Protein AF-A0A3D1XW69-F1 (afdb_monomer)

Mean predicted aligned error: 4.26 Å

Solvent-accessible surface area (backbone atoms only — not comparable to full-atom values): 5942 Å² total; per-residue (Å²): 88,37,28,32,38,61,43,63,30,74,45,68,64,56,45,52,53,51,51,53,54,51,49,36,29,75,72,61,77,38,77,50,44,71,67,32,36,41,26,49,44,43,68,84,76,40,71,48,25,36,52,36,52,52,52,43,52,74,69,72,44,48,76,45,68,52,36,54,61,73,61,40,64,86,66,73,60,58,98,80,53,68,70,61,56,59,54,49,51,52,55,50,49,62,75,45,65,91,61,84,53,79,42,75,83

Nearest PDB structures (foldseek):
  6scy-assembly1_B  TM=5.911E-01  e=2.308E-02  Methanococcus maripaludis S2
  5um7-assembly1_A  TM=4.159E-01  e=3.742E-01  Streptococcus gordonii str. Challis substr. CH1
  5o74-assembly6_L  TM=4.184E-01  e=7.264E-01  Homo sapiens
  1va0-assembly1_A  TM=3.639E-01  e=2.397E+00  Thermus thermophilus HB8
  3vlc-assembly1_A-2  TM=3.255E-01  e=1.721E+00  Saccharomyces cerevisiae

Sequence (105 aa):
MKIGWFSTGRDEAARQLLTVVHNEIQEGKLKAEILFVFCNRGPSEAEETSQFFKLVGSYHLHLIYYSSRDFQSPRGYEPRSDPWRLEYDREVMKRLAGFHPDLCV

Structure (mmCIF, N/CA/C/O backbone):
data_AF-A0A3D1XW69-F1
#
_entry.id   AF-A0A3D1XW69-F1
#
loop_
_atom_site.group_PDB
_atom_site.id
_atom_site.type_symbol
_atom_site.label_atom_id
_atom_site.label_alt_id
_atom_site.label_comp_id
_atom_site.label_asym_id
_atom_site.label_entity_id
_atom_site.label_seq_id
_atom_site.pdbx_PDB_ins_code
_atom_site.Cartn_x
_atom_site.Cartn_y
_atom_site.Cartn_z
_atom_site.occupancy
_atom_site.B_iso_or_equiv
_atom_site.auth_seq_id
_atom_site.auth_comp_id
_atom_site.auth_asym_id
_atom_site.auth_atom_id
_atom_site.pdbx_PDB_model_num
ATOM 1 N N . MET A 1 1 ? -17.024 -1.920 5.487 1.00 92.94 1 MET A N 1
ATOM 2 C CA . MET A 1 1 ? -16.515 -1.532 4.155 1.00 92.94 1 MET A CA 1
ATOM 3 C C . MET A 1 1 ? -15.068 -1.974 4.045 1.00 92.94 1 MET A C 1
ATOM 5 O O . MET A 1 1 ? -14.304 -1.717 4.963 1.00 92.94 1 MET A O 1
ATOM 9 N N . LYS A 1 2 ? -14.698 -2.659 2.973 1.00 96.44 2 LYS A N 1
ATOM 10 C CA . LYS A 1 2 ? -13.354 -3.175 2.721 1.00 96.44 2 LYS A CA 1
ATOM 11 C C . LYS A 1 2 ? -12.591 -2.209 1.823 1.00 96.44 2 LYS A C 1
ATOM 13 O O . LYS A 1 2 ? -13.089 -1.836 0.766 1.00 96.44 2 LYS A O 1
ATOM 18 N N . ILE A 1 3 ? -11.398 -1.811 2.236 1.00 96.88 3 ILE A N 1
ATOM 19 C CA . ILE A 1 3 ? -10.576 -0.813 1.556 1.00 96.88 3 ILE A CA 1
ATOM 20 C C . ILE A 1 3 ? -9.323 -1.481 0.986 1.00 96.88 3 ILE A C 1
ATOM 22 O O . ILE A 1 3 ? -8.643 -2.233 1.683 1.00 96.88 3 ILE A O 1
ATOM 26 N N . GLY A 1 4 ? -9.010 -1.184 -0.273 1.00 97.06 4 GLY A N 1
ATOM 27 C CA . GLY A 1 4 ? -7.691 -1.388 -0.865 1.00 97.06 4 GLY A CA 1
ATOM 28 C C . GLY A 1 4 ? -6.929 -0.067 -0.865 1.00 97.06 4 GLY A C 1
ATOM 29 O O . GLY A 1 4 ? -7.402 0.908 -1.439 1.00 97.06 4 GLY A O 1
ATOM 30 N N . TRP A 1 5 ? -5.777 -0.008 -0.205 1.00 97.31 5 TRP A N 1
ATOM 31 C CA . TRP A 1 5 ? -5.032 1.240 -0.041 1.00 97.31 5 TRP A CA 1
ATOM 32 C C . TRP A 1 5 ? -3.876 1.329 -1.031 1.00 97.31 5 TRP A C 1
ATOM 34 O O . TRP A 1 5 ? -2.952 0.529 -0.959 1.00 97.31 5 TRP A O 1
ATOM 44 N N . PHE A 1 6 ? -3.870 2.309 -1.919 1.00 95.50 6 PHE A N 1
ATOM 45 C CA . PHE A 1 6 ? -2.800 2.568 -2.870 1.00 95.50 6 PHE A CA 1
ATOM 46 C C . PHE A 1 6 ? -1.956 3.740 -2.381 1.00 95.50 6 PHE A C 1
ATOM 48 O O . PHE A 1 6 ? -2.440 4.818 -2.051 1.00 95.50 6 PHE A O 1
ATOM 55 N N . SER A 1 7 ? -0.643 3.546 -2.342 1.00 93.75 7 SER A N 1
ATOM 56 C CA . SER A 1 7 ? 0.281 4.615 -1.994 1.00 93.75 7 SER A CA 1
ATOM 57 C C 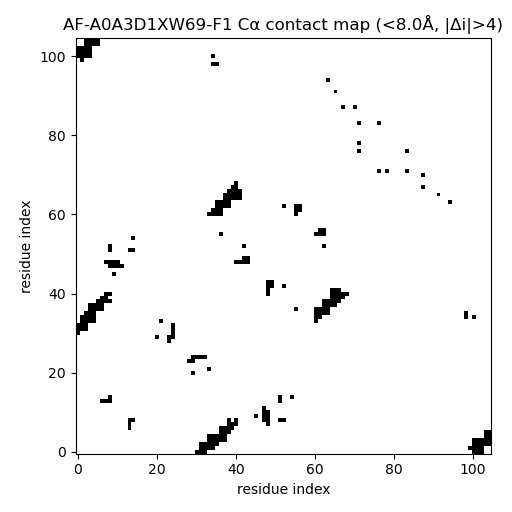. SER A 1 7 ? 1.549 4.548 -2.821 1.00 93.75 7 SER A C 1
ATOM 59 O O . SER A 1 7 ? 1.926 3.518 -3.372 1.00 93.75 7 SER A O 1
ATOM 61 N N . THR A 1 8 ? 2.237 5.679 -2.885 1.00 88.50 8 THR A N 1
ATOM 62 C CA . THR A 1 8 ? 3.601 5.734 -3.409 1.00 88.50 8 THR A CA 1
ATOM 63 C C . THR A 1 8 ? 4.648 5.651 -2.303 1.00 88.50 8 THR A C 1
ATOM 65 O O . THR A 1 8 ? 5.831 5.548 -2.611 1.00 88.50 8 THR A O 1
ATOM 68 N N . GLY A 1 9 ? 4.244 5.740 -1.023 1.00 87.31 9 GLY A N 1
ATOM 69 C CA . GLY A 1 9 ? 5.162 5.748 0.122 1.00 87.31 9 GLY A CA 1
ATOM 70 C C . GLY A 1 9 ? 6.301 6.762 -0.035 1.00 87.31 9 GLY A C 1
ATOM 71 O O . GLY A 1 9 ? 7.441 6.466 0.317 1.00 87.31 9 GLY A O 1
ATOM 72 N N . ARG A 1 10 ? 6.028 7.900 -0.691 1.00 88.75 10 ARG A N 1
ATOM 73 C CA . ARG A 1 10 ? 7.064 8.833 -1.156 1.00 88.75 10 ARG A CA 1
ATOM 74 C C . ARG A 1 10 ? 7.443 9.902 -0.141 1.00 88.75 10 ARG A C 1
ATOM 76 O O . ARG A 1 10 ? 8.483 10.525 -0.313 1.00 88.75 10 ARG A O 1
ATOM 83 N N . ASP A 1 11 ? 6.561 10.162 0.812 1.00 89.38 11 ASP A N 1
ATOM 84 C CA . ASP A 1 11 ? 6.640 11.280 1.738 1.00 89.38 11 ASP A CA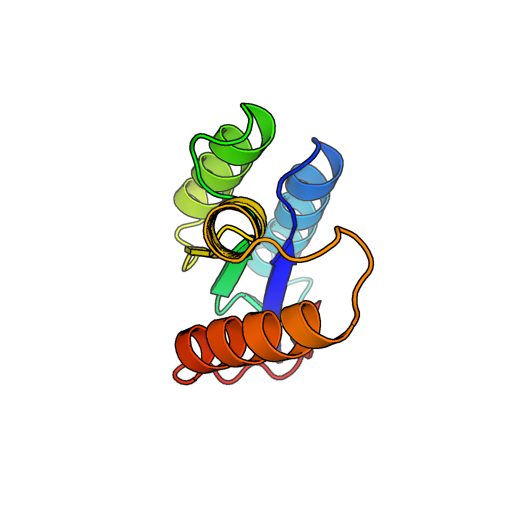 1
ATOM 85 C C . ASP A 1 11 ? 5.985 10.920 3.078 1.00 89.38 11 ASP A C 1
ATOM 87 O O . ASP A 1 11 ? 5.290 9.908 3.225 1.00 89.38 11 ASP A O 1
ATOM 91 N N . GLU A 1 12 ? 6.217 11.780 4.065 1.00 90.44 12 GLU A N 1
ATOM 92 C CA . GLU A 1 12 ? 5.630 11.658 5.393 1.00 90.44 12 GLU A CA 1
ATOM 93 C C . GLU A 1 12 ? 4.098 11.743 5.356 1.00 90.44 12 GLU A C 1
ATOM 95 O O . GLU A 1 12 ? 3.427 11.036 6.107 1.00 90.44 12 GLU A O 1
ATOM 100 N N . ALA A 1 13 ? 3.531 12.543 4.448 1.00 92.19 13 ALA A N 1
ATOM 101 C CA . ALA A 1 13 ? 2.086 12.703 4.316 1.00 92.19 13 ALA A CA 1
ATOM 102 C C . ALA A 1 13 ? 1.391 11.370 3.988 1.00 92.19 13 ALA A C 1
ATOM 104 O O . ALA A 1 13 ? 0.344 11.064 4.560 1.00 92.19 13 ALA A O 1
ATOM 105 N N . ALA A 1 14 ? 1.999 10.530 3.143 1.00 91.31 14 ALA A N 1
ATOM 106 C CA . ALA A 1 14 ? 1.503 9.185 2.864 1.00 91.31 14 ALA A CA 1
ATOM 107 C C . ALA A 1 14 ? 1.449 8.296 4.120 1.00 91.31 14 ALA A C 1
ATOM 109 O O . ALA A 1 14 ? 0.500 7.528 4.288 1.00 91.31 14 ALA A O 1
ATOM 110 N N . ARG A 1 15 ? 2.444 8.406 5.014 1.00 93.38 15 ARG A N 1
ATOM 111 C CA . ARG A 1 15 ? 2.449 7.700 6.306 1.00 93.38 15 ARG A CA 1
ATOM 112 C C . ARG A 1 15 ? 1.386 8.258 7.245 1.00 93.38 15 ARG A C 1
ATOM 114 O O . ARG A 1 15 ? 0.599 7.487 7.778 1.00 93.38 15 ARG A O 1
ATOM 121 N N . GLN A 1 16 ? 1.340 9.578 7.414 1.00 95.00 16 GLN A N 1
ATOM 122 C CA . GLN A 1 16 ? 0.386 10.245 8.302 1.00 95.00 16 GLN A CA 1
ATOM 123 C C . GLN A 1 16 ? -1.060 9.919 7.924 1.00 95.00 16 GLN A C 1
ATOM 125 O O . GLN A 1 16 ? -1.857 9.586 8.797 1.00 95.00 16 GLN A O 1
ATOM 130 N N . LEU A 1 17 ? -1.393 9.948 6.631 1.00 94.75 17 LEU A N 1
ATOM 131 C CA . LEU A 1 17 ? -2.740 9.641 6.164 1.00 94.75 17 LEU A CA 1
ATOM 132 C C . LEU A 1 17 ? -3.138 8.189 6.474 1.00 94.75 17 LEU A C 1
ATOM 134 O O . LEU A 1 17 ? -4.231 7.956 6.992 1.00 94.75 17 LEU A O 1
ATOM 138 N N . LEU A 1 18 ? -2.245 7.225 6.221 1.00 95.44 18 LEU A N 1
ATOM 139 C CA . LEU A 1 18 ? -2.490 5.826 6.574 1.00 95.44 18 LEU A CA 1
ATOM 140 C C . LEU A 1 18 ? -2.660 5.656 8.092 1.00 95.44 18 LEU A C 1
ATOM 142 O O . LEU A 1 18 ? -3.579 4.966 8.522 1.00 95.44 18 LEU A O 1
ATOM 146 N N . THR A 1 19 ? -1.816 6.309 8.896 1.00 96.38 19 THR A N 1
ATOM 147 C CA . THR A 1 19 ? -1.901 6.294 10.365 1.00 96.38 19 THR A CA 1
ATOM 148 C C . THR A 1 19 ? -3.246 6.814 10.861 1.00 96.38 19 THR A C 1
ATOM 150 O O . THR A 1 19 ? -3.875 6.176 11.700 1.00 96.38 19 THR A O 1
ATOM 153 N N . VAL A 1 20 ? -3.713 7.953 10.337 1.00 96.69 20 VAL A N 1
ATOM 154 C CA . VAL A 1 20 ? -5.000 8.546 10.730 1.00 96.69 20 VAL A CA 1
ATOM 155 C C . VAL A 1 20 ? -6.149 7.594 10.409 1.00 96.69 20 VAL A C 1
ATOM 157 O O . VAL A 1 20 ? -6.953 7.296 11.288 1.00 96.69 20 VAL A O 1
ATOM 160 N N . VAL A 1 21 ? -6.204 7.066 9.182 1.00 95.69 21 VAL A N 1
ATOM 161 C CA . VAL A 1 21 ? -7.275 6.141 8.775 1.00 95.69 21 VAL A CA 1
ATOM 162 C C . VAL A 1 21 ? -7.230 4.847 9.585 1.00 95.69 21 VAL A C 1
ATOM 164 O O . VAL A 1 21 ? -8.271 4.380 10.044 1.00 95.69 21 VAL A O 1
ATOM 167 N N . HIS A 1 22 ? -6.041 4.282 9.804 1.00 96.12 22 HIS A N 1
ATOM 168 C CA . HIS A 1 22 ? -5.874 3.086 10.622 1.00 96.12 22 HIS A CA 1
ATOM 169 C C . HIS A 1 22 ? -6.364 3.313 12.059 1.00 96.12 22 HIS A C 1
ATOM 171 O O . HIS A 1 22 ? -7.116 2.493 12.580 1.00 96.12 22 HIS A O 1
ATOM 177 N N . ASN A 1 23 ? -6.002 4.434 12.688 1.00 96.75 23 ASN A N 1
ATOM 178 C CA . ASN A 1 23 ? -6.434 4.749 14.051 1.00 96.75 23 ASN A CA 1
ATOM 179 C C . ASN A 1 23 ? -7.953 4.935 14.143 1.00 96.75 23 ASN A C 1
ATOM 181 O O . ASN A 1 23 ? -8.581 4.367 15.030 1.00 96.75 23 ASN A O 1
ATOM 185 N N . GLU A 1 24 ? -8.564 5.649 13.196 1.00 96.75 24 GLU A N 1
ATOM 186 C CA . GLU A 1 24 ? -10.021 5.827 13.146 1.00 96.75 24 GLU A CA 1
ATOM 187 C C . GLU A 1 24 ? -10.767 4.488 12.968 1.00 96.75 24 GLU A C 1
ATOM 189 O O . GLU A 1 24 ? -11.860 4.310 13.514 1.00 96.75 24 GLU A O 1
ATOM 194 N N . ILE A 1 25 ? -10.172 3.524 12.251 1.00 95.94 25 ILE A N 1
ATOM 195 C CA . ILE A 1 25 ? -10.685 2.148 12.150 1.00 95.94 25 ILE A CA 1
ATOM 196 C C . ILE A 1 25 ? -10.563 1.414 13.490 1.00 95.94 25 ILE A C 1
ATOM 198 O O . ILE A 1 25 ? -11.546 0.839 13.956 1.00 95.94 25 ILE A O 1
ATOM 202 N N . GLN A 1 26 ? -9.387 1.445 14.126 1.00 95.19 26 GLN A N 1
ATOM 203 C CA . GLN A 1 26 ? -9.148 0.758 15.404 1.00 95.19 26 GLN A CA 1
ATOM 204 C C . GLN A 1 26 ? -10.021 1.308 16.539 1.00 95.19 26 GLN A C 1
ATOM 206 O O . GLN A 1 26 ? -10.506 0.554 17.378 1.00 95.19 26 GLN A O 1
ATOM 211 N N . GLU A 1 27 ? -10.276 2.616 16.541 1.00 96.75 27 GLU A N 1
ATOM 212 C CA . GLU A 1 27 ? -11.172 3.275 17.496 1.00 96.75 27 GLU A CA 1
ATOM 213 C C . GLU A 1 27 ? -12.662 3.036 17.183 1.00 96.75 27 GLU A C 1
ATOM 215 O O . GLU A 1 27 ? -13.536 3.470 17.933 1.00 96.75 27 GLU A O 1
ATOM 220 N N . GLY A 1 28 ? -12.981 2.356 16.075 1.00 94.62 28 GLY A N 1
ATOM 221 C CA . GLY A 1 28 ? -14.348 2.033 15.663 1.00 94.62 28 GLY A CA 1
ATOM 222 C C . GLY A 1 28 ? -15.153 3.223 15.130 1.00 94.62 28 GLY A C 1
ATOM 223 O O . GLY A 1 28 ? -16.351 3.081 14.865 1.00 94.62 28 GLY A O 1
ATOM 224 N N . LYS A 1 29 ? -14.516 4.386 14.949 1.00 96.19 29 LYS A N 1
ATOM 225 C CA . LYS A 1 29 ? -15.126 5.593 14.372 1.00 96.19 29 LYS A CA 1
ATOM 226 C C . LYS A 1 29 ? -15.368 5.427 12.875 1.00 96.19 29 LYS A C 1
ATOM 228 O O . LYS A 1 29 ? -16.417 5.825 12.367 1.00 96.19 29 LYS A O 1
ATOM 233 N N . LEU A 1 30 ? -14.437 4.770 12.185 1.00 93.81 30 LEU A N 1
ATOM 234 C CA . LEU A 1 30 ? -14.579 4.369 10.794 1.00 93.81 30 LEU A CA 1
ATOM 235 C C . LEU A 1 30 ? -14.872 2.867 10.713 1.00 93.81 30 LEU A C 1
ATOM 237 O O . LEU A 1 30 ? -14.015 2.033 10.982 1.00 93.81 30 LEU A O 1
ATOM 241 N N . LYS A 1 31 ? -16.087 2.502 10.286 1.00 94.69 31 LYS A N 1
ATOM 242 C CA . LYS A 1 31 ? -16.499 1.097 10.088 1.00 94.69 31 LYS A CA 1
ATOM 243 C C . LYS A 1 31 ? -15.934 0.515 8.785 1.00 94.69 31 LYS A C 1
ATOM 245 O O . LYS A 1 31 ? -16.678 0.154 7.861 1.00 94.69 31 LYS A O 1
ATOM 250 N N . ALA A 1 32 ? -14.612 0.442 8.703 1.00 95.50 32 ALA A N 1
ATOM 251 C CA . ALA A 1 32 ? -13.893 -0.091 7.560 1.00 95.50 32 ALA A CA 1
ATOM 252 C C . ALA A 1 32 ? -12.773 -1.054 7.965 1.00 95.50 32 ALA A C 1
ATOM 254 O O . ALA A 1 32 ? -12.396 -1.129 9.125 1.00 95.50 32 ALA A O 1
ATOM 255 N N . GLU A 1 33 ? -12.258 -1.794 6.993 1.00 95.75 33 GLU A N 1
ATOM 256 C CA . GLU A 1 33 ? -11.131 -2.712 7.137 1.00 95.75 33 GLU A CA 1
ATOM 257 C C . GLU A 1 33 ? -10.190 -2.493 5.952 1.00 95.75 33 GLU A C 1
ATOM 259 O O . GLU A 1 33 ? -10.648 -2.469 4.808 1.00 95.75 33 GLU A O 1
ATOM 264 N N . ILE A 1 34 ? -8.891 -2.331 6.203 1.00 96.94 34 ILE A N 1
ATOM 265 C CA . ILE A 1 34 ? -7.883 -2.247 5.139 1.00 96.94 34 ILE A CA 1
ATOM 266 C C . ILE A 1 34 ? -7.453 -3.674 4.792 1.00 96.94 34 ILE A C 1
ATOM 268 O O . ILE A 1 34 ? -6.741 -4.309 5.564 1.00 96.94 34 ILE A O 1
ATOM 272 N N . LEU A 1 35 ? -7.878 -4.176 3.630 1.00 96.44 35 LEU A N 1
ATOM 273 C CA . LEU A 1 35 ? -7.556 -5.536 3.182 1.00 96.44 35 LEU A CA 1
ATOM 274 C C . LEU A 1 35 ? -6.103 -5.676 2.740 1.00 96.44 35 LEU A C 1
ATOM 276 O O . LEU A 1 35 ? -5.468 -6.701 2.971 1.00 96.44 35 LEU A O 1
ATOM 280 N N . PHE A 1 36 ? -5.603 -4.659 2.043 1.00 96.81 36 PHE A N 1
ATOM 281 C CA . PHE A 1 36 ? -4.234 -4.607 1.563 1.00 96.81 36 PHE A CA 1
ATOM 282 C C . PHE A 1 36 ? -3.771 -3.164 1.439 1.00 96.81 36 PHE A C 1
ATOM 284 O O . PHE A 1 36 ? -4.567 -2.238 1.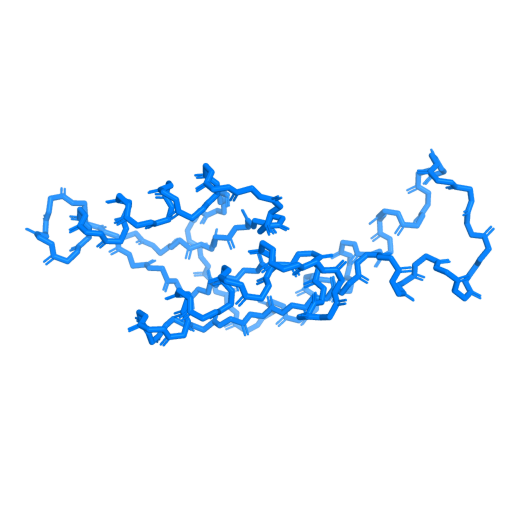258 1.00 96.81 36 PHE A O 1
ATOM 291 N N . VAL A 1 37 ? -2.455 -3.008 1.466 1.00 97.44 37 VAL A N 1
ATOM 292 C CA . VAL A 1 37 ? -1.759 -1.793 1.074 1.00 97.44 37 VAL A CA 1
ATOM 293 C C . VAL A 1 37 ? -0.898 -2.126 -0.135 1.00 97.44 37 VAL A C 1
ATOM 295 O O . VAL A 1 37 ? -0.027 -2.987 -0.058 1.00 97.44 37 VAL A O 1
ATOM 298 N N . PHE A 1 38 ? -1.138 -1.460 -1.255 1.00 97.12 38 PHE A N 1
ATOM 299 C CA . PHE A 1 38 ? -0.317 -1.528 -2.448 1.00 97.12 38 PHE A CA 1
ATOM 300 C C . PHE A 1 38 ? 0.659 -0.349 -2.496 1.00 97.12 38 PHE A C 1
ATOM 302 O O . PHE A 1 38 ? 0.252 0.806 -2.354 1.00 97.12 38 PHE A O 1
ATOM 309 N N . CYS A 1 39 ? 1.939 -0.631 -2.750 1.00 95.81 39 CYS A N 1
ATOM 310 C CA . CYS A 1 39 ? 2.946 0.387 -3.033 1.00 95.81 39 CYS A CA 1
ATOM 311 C C . CYS A 1 39 ? 3.574 0.203 -4.419 1.00 95.81 39 CYS A C 1
ATOM 313 O O . CYS A 1 39 ? 4.089 -0.868 -4.747 1.00 95.81 39 CYS A O 1
ATOM 315 N N . ASN A 1 40 ? 3.593 1.269 -5.223 1.00 93.62 40 ASN A N 1
ATOM 316 C CA . ASN A 1 40 ? 4.216 1.245 -6.552 1.00 93.62 40 ASN A CA 1
ATOM 317 C C . ASN A 1 40 ? 5.748 1.425 -6.527 1.00 93.62 40 ASN A C 1
ATOM 319 O O . ASN A 1 40 ? 6.369 1.588 -7.580 1.00 93.62 40 ASN A O 1
ATOM 323 N N . ARG A 1 41 ? 6.353 1.417 -5.334 1.00 92.88 41 ARG A N 1
ATOM 324 C CA . ARG A 1 41 ? 7.798 1.495 -5.103 1.00 92.88 41 ARG A CA 1
ATOM 325 C C . ARG A 1 41 ? 8.288 0.278 -4.332 1.00 92.88 41 ARG A C 1
ATOM 327 O O . ARG A 1 41 ? 7.564 -0.281 -3.513 1.00 92.88 41 ARG A O 1
ATOM 334 N N . GLY A 1 42 ? 9.526 -0.114 -4.584 1.00 89.75 42 GLY A N 1
ATOM 335 C CA . GLY A 1 42 ? 10.246 -1.141 -3.850 1.00 89.75 42 GLY A CA 1
ATOM 336 C C . GLY A 1 42 ? 10.909 -0.611 -2.570 1.00 89.75 42 GLY A C 1
ATOM 337 O O . GLY A 1 42 ? 11.184 0.586 -2.450 1.00 89.75 42 GLY A O 1
ATOM 338 N N . PRO A 1 43 ? 11.236 -1.508 -1.624 1.00 80.81 43 PRO A N 1
ATOM 339 C CA . PRO A 1 43 ? 11.795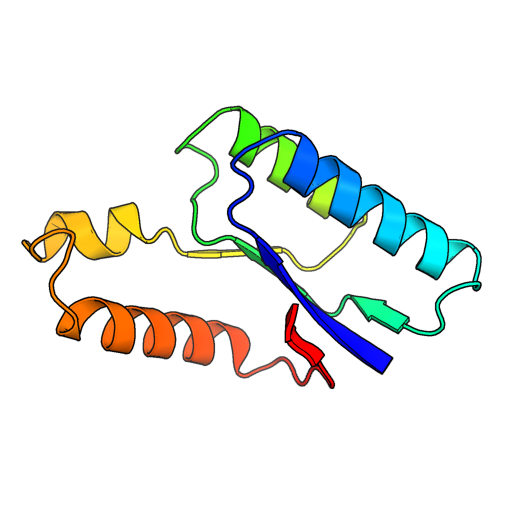 -1.157 -0.316 1.00 80.81 43 PRO A CA 1
ATOM 340 C C . PRO A 1 43 ? 13.182 -0.502 -0.381 1.00 80.81 43 PRO A C 1
ATOM 342 O O . PRO A 1 43 ? 13.611 0.094 0.594 1.00 80.81 43 PRO A O 1
ATOM 345 N 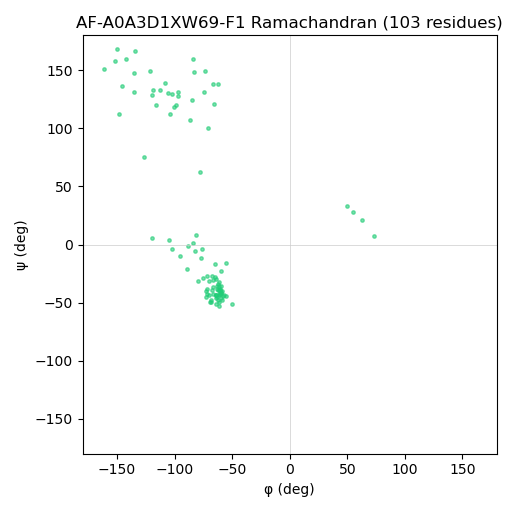N . SER A 1 44 ? 13.900 -0.602 -1.500 1.00 84.88 44 SER A N 1
ATOM 346 C CA . SER A 1 44 ? 15.243 -0.024 -1.659 1.00 84.88 44 SER A CA 1
ATOM 347 C C . SER A 1 44 ? 15.262 1.243 -2.516 1.00 84.88 44 SER A C 1
ATOM 349 O O . SER A 1 44 ? 16.334 1.769 -2.800 1.00 84.88 44 SER A O 1
ATOM 351 N N . GLU A 1 45 ? 14.100 1.740 -2.951 1.00 86.75 45 GLU A N 1
ATOM 352 C CA . GLU A 1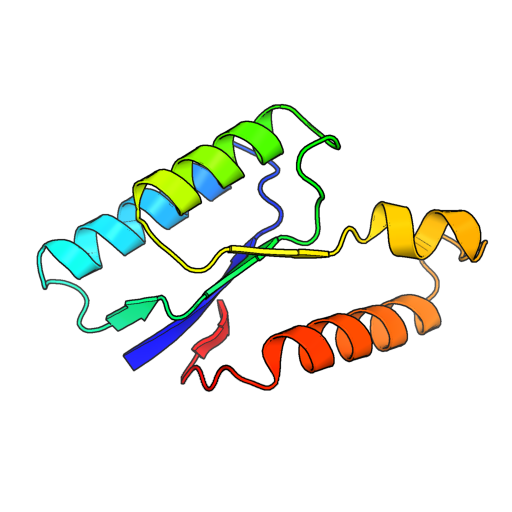 45 ? 14.035 2.903 -3.843 1.00 86.75 45 GLU A CA 1
ATOM 353 C C . GLU A 1 45 ? 14.215 4.242 -3.118 1.00 86.75 45 GLU A C 1
ATOM 355 O O . GLU A 1 45 ? 14.736 5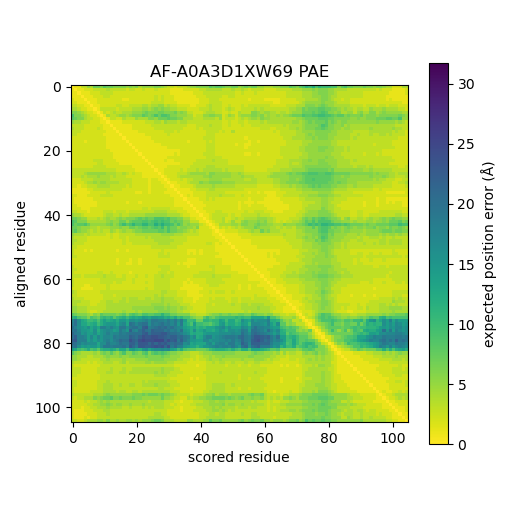.186 -3.712 1.00 86.75 45 GLU A O 1
ATOM 360 N N . ALA A 1 46 ? 13.776 4.340 -1.860 1.00 89.44 46 ALA A N 1
ATOM 361 C CA . ALA A 1 46 ? 13.905 5.539 -1.037 1.00 89.44 46 ALA A CA 1
ATOM 362 C C . ALA A 1 46 ? 13.737 5.214 0.454 1.00 89.44 46 ALA A C 1
ATOM 364 O O . ALA A 1 46 ? 12.958 4.333 0.817 1.00 89.44 46 ALA A O 1
ATOM 365 N N . GLU A 1 47 ? 14.388 5.995 1.318 1.00 90.50 47 GLU A N 1
ATOM 366 C CA . GLU A 1 47 ? 14.250 5.868 2.777 1.00 90.50 47 GLU A CA 1
ATOM 367 C C . GLU A 1 47 ? 12.794 6.060 3.238 1.00 90.50 47 GLU A C 1
ATOM 369 O O . GLU A 1 47 ? 12.285 5.287 4.047 1.00 90.50 47 GLU A O 1
ATOM 374 N N . GLU A 1 48 ? 12.074 7.018 2.647 1.00 91.50 48 GLU A N 1
ATOM 375 C CA . GLU A 1 48 ? 10.651 7.245 2.940 1.00 91.50 48 GLU A CA 1
ATOM 376 C C . GLU A 1 48 ? 9.784 6.013 2.644 1.00 91.50 48 GLU A C 1
ATOM 378 O O . GLU A 1 48 ? 8.856 5.697 3.394 1.00 91.50 48 GLU A O 1
ATOM 383 N N . THR A 1 49 ? 10.129 5.270 1.589 1.00 91.69 49 THR A N 1
ATOM 384 C CA . THR A 1 49 ? 9.441 4.034 1.211 1.00 91.69 49 THR A CA 1
ATOM 385 C C . THR A 1 49 ? 9.758 2.916 2.199 1.00 91.69 49 THR A C 1
ATOM 387 O O . THR A 1 49 ? 8.837 2.246 2.663 1.00 91.69 49 THR A O 1
ATOM 390 N N . SER A 1 50 ? 11.018 2.771 2.621 1.00 92.81 50 SER A N 1
ATOM 391 C CA . SER A 1 50 ? 11.406 1.847 3.698 1.00 92.81 50 SER A CA 1
ATOM 392 C C . SER A 1 50 ? 10.619 2.102 4.984 1.00 92.81 50 SER A C 1
ATOM 394 O O . SER A 1 50 ? 10.128 1.173 5.626 1.00 92.81 50 SER A O 1
ATOM 396 N N . GLN A 1 51 ? 10.473 3.370 5.367 1.00 93.81 51 GLN A N 1
ATOM 397 C CA . GLN A 1 51 ? 9.715 3.769 6.549 1.00 93.81 51 GLN A CA 1
ATOM 398 C C . GLN A 1 51 ? 8.214 3.506 6.389 1.00 93.81 51 GLN A C 1
ATOM 400 O O . GLN A 1 51 ? 7.575 3.037 7.329 1.00 93.81 51 GLN A O 1
ATOM 405 N N . PHE A 1 52 ? 7.650 3.746 5.202 1.00 95.25 52 PHE A N 1
ATOM 406 C CA . PHE A 1 52 ? 6.264 3.384 4.902 1.00 95.25 52 PHE A CA 1
ATOM 407 C C . PHE A 1 52 ? 6.038 1.870 5.039 1.00 95.25 52 PHE A C 1
ATOM 409 O O . PHE A 1 52 ? 5.067 1.447 5.656 1.00 95.25 52 PHE A O 1
ATOM 416 N N . PHE A 1 53 ? 6.967 1.041 4.559 1.00 94.94 53 PHE A N 1
ATOM 417 C CA . PHE A 1 53 ? 6.871 -0.419 4.661 1.00 94.94 53 PHE A CA 1
ATOM 418 C C . PHE A 1 53 ? 6.910 -0.886 6.118 1.00 94.94 53 PHE A C 1
ATOM 420 O O . PHE A 1 53 ? 6.105 -1.726 6.521 1.00 94.94 53 PHE A O 1
ATOM 427 N N . LYS A 1 54 ? 7.808 -0.306 6.926 1.00 95.12 54 LYS A N 1
ATOM 428 C CA . LYS A 1 54 ? 7.867 -0.561 8.374 1.00 95.12 54 LYS A CA 1
ATOM 429 C C . LYS A 1 54 ? 6.554 -0.187 9.065 1.00 95.12 54 LYS A C 1
ATOM 431 O O . LYS A 1 54 ? 6.083 -0.954 9.898 1.00 95.12 54 LYS A O 1
ATOM 436 N N . LEU A 1 55 ? 5.951 0.946 8.698 1.00 95.44 55 LEU A N 1
ATOM 437 C CA . LEU A 1 55 ? 4.665 1.388 9.243 1.00 95.44 55 LEU A CA 1
ATOM 438 C C . LEU A 1 55 ? 3.547 0.387 8.925 1.00 95.44 55 LEU A C 1
ATOM 440 O O . LEU A 1 55 ? 2.884 -0.096 9.839 1.00 95.44 55 LEU A O 1
ATOM 444 N N . VAL A 1 56 ? 3.383 0.024 7.650 1.00 96.12 56 VAL A N 1
ATOM 445 C CA . VAL A 1 56 ? 2.376 -0.958 7.212 1.00 96.12 56 VAL A CA 1
ATOM 446 C C . VAL A 1 56 ? 2.572 -2.296 7.932 1.00 96.12 56 VAL A C 1
ATOM 448 O O . VAL A 1 56 ? 1.609 -2.878 8.429 1.00 96.12 56 VAL A O 1
ATOM 451 N N . GLY A 1 57 ? 3.826 -2.747 8.054 1.00 95.50 57 GLY A N 1
ATOM 452 C CA . GLY A 1 57 ? 4.176 -3.958 8.793 1.00 95.50 57 GLY A CA 1
ATOM 453 C C . GLY A 1 57 ? 3.835 -3.874 10.282 1.00 95.50 57 GLY A C 1
ATOM 454 O O . GLY A 1 57 ? 3.325 -4.839 10.841 1.00 95.50 57 GLY A O 1
ATOM 455 N N . SER A 1 58 ? 4.042 -2.718 10.921 1.00 96.56 58 SER A N 1
ATOM 456 C CA . SER A 1 58 ? 3.694 -2.512 12.335 1.00 96.56 58 SER A CA 1
ATOM 457 C C . SER A 1 58 ? 2.186 -2.590 12.602 1.00 96.56 58 SER A C 1
ATOM 459 O O . SER A 1 58 ? 1.766 -3.017 13.676 1.00 96.56 58 SER A O 1
ATOM 461 N N . TYR A 1 59 ? 1.370 -2.254 11.600 1.00 95.69 59 TYR A N 1
ATOM 462 C CA . TYR A 1 59 ? -0.086 -2.408 11.629 1.00 95.69 59 TYR A CA 1
ATOM 463 C C . TYR A 1 59 ? -0.560 -3.813 11.241 1.00 95.69 59 TYR A C 1
ATOM 465 O O . TYR A 1 59 ? -1.760 -4.060 11.221 1.00 95.69 59 TYR A O 1
ATOM 473 N N . HIS A 1 60 ? 0.361 -4.742 10.958 1.00 94.94 60 HIS A N 1
ATOM 474 C CA . HIS A 1 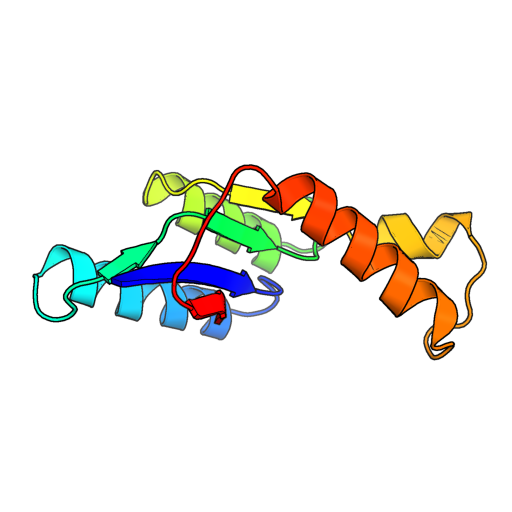60 ? 0.059 -6.106 10.511 1.00 94.94 60 HIS A CA 1
ATOM 475 C C . HIS A 1 60 ? -0.835 -6.151 9.258 1.00 94.94 60 HIS A C 1
ATOM 477 O O . HIS A 1 60 ? -1.578 -7.106 9.043 1.00 94.94 60 HIS A O 1
ATOM 483 N N . LEU A 1 61 ? -0.755 -5.117 8.415 1.00 95.56 61 LEU A N 1
ATOM 484 C CA . LEU A 1 61 ? -1.504 -5.032 7.166 1.00 95.56 61 LEU A CA 1
ATOM 485 C C . LEU A 1 61 ? -0.785 -5.802 6.051 1.00 95.56 61 LEU A C 1
ATOM 487 O O . LEU A 1 61 ? 0.447 -5.852 5.992 1.00 95.56 61 LEU A O 1
ATOM 491 N N . HIS A 1 62 ? -1.556 -6.355 5.115 1.00 95.50 62 HIS A N 1
ATOM 492 C CA . HIS A 1 62 ? -1.008 -7.040 3.946 1.00 95.50 62 HIS A CA 1
ATOM 493 C C . HIS A 1 62 ? -0.376 -6.039 2.970 1.00 95.50 62 HIS A C 1
ATOM 495 O O . HIS A 1 62 ? -1.071 -5.393 2.187 1.00 95.50 62 HIS A O 1
ATOM 501 N N . LEU A 1 63 ? 0.953 -5.920 3.007 1.00 96.06 63 LEU A N 1
ATOM 502 C CA . LEU A 1 63 ? 1.711 -5.091 2.075 1.00 96.06 63 LEU A CA 1
ATOM 503 C C . LEU A 1 63 ? 2.015 -5.848 0.779 1.00 96.06 63 LEU A C 1
ATOM 505 O O . LEU A 1 63 ? 2.667 -6.890 0.785 1.00 96.06 63 LEU A O 1
ATOM 509 N N . ILE A 1 64 ? 1.606 -5.270 -0.343 1.00 95.88 64 ILE A N 1
ATOM 510 C CA . ILE A 1 64 ? 1.909 -5.734 -1.694 1.00 95.88 64 ILE A CA 1
ATOM 511 C C . ILE A 1 64 ? 2.674 -4.610 -2.369 1.00 95.88 64 ILE A C 1
ATOM 513 O O . ILE A 1 64 ? 2.268 -3.453 -2.309 1.00 95.88 64 ILE A O 1
ATOM 517 N N . TYR A 1 65 ? 3.783 -4.918 -3.024 1.00 95.00 65 TYR A N 1
ATOM 518 C CA . TYR A 1 65 ? 4.522 -3.899 -3.751 1.00 95.00 65 TYR A CA 1
ATOM 519 C C . TYR A 1 65 ? 4.944 -4.388 -5.123 1.00 95.00 65 TYR A C 1
ATOM 521 O O . TYR A 1 65 ? 5.215 -5.571 -5.340 1.00 95.00 65 TYR A O 1
ATOM 529 N N . TYR A 1 66 ? 4.992 -3.452 -6.061 1.00 94.75 66 TYR A N 1
ATOM 530 C CA . TYR A 1 66 ? 5.536 -3.698 -7.382 1.00 94.75 66 TYR A CA 1
ATOM 531 C C . TYR A 1 66 ? 6.164 -2.416 -7.905 1.00 94.75 66 TYR A C 1
ATOM 533 O O . TYR A 1 66 ? 5.457 -1.449 -8.153 1.00 94.75 66 TYR A O 1
ATOM 541 N N . SER A 1 67 ? 7.487 -2.380 -8.048 1.00 92.56 67 SER A N 1
ATOM 542 C CA . SER A 1 67 ? 8.171 -1.161 -8.480 1.00 92.56 67 SER A CA 1
ATOM 543 C C . SER A 1 67 ? 7.793 -0.798 -9.915 1.00 92.56 67 SER A C 1
ATOM 545 O O . SER A 1 67 ? 8.046 -1.560 -10.851 1.00 92.56 67 SER A O 1
ATOM 547 N N . SER A 1 68 ? 7.229 0.396 -10.109 1.00 89.75 68 SER A N 1
ATOM 548 C CA . SER A 1 68 ? 7.026 0.937 -11.455 1.00 89.75 68 SER A CA 1
ATOM 549 C C . SER A 1 68 ? 8.355 1.240 -12.146 1.00 89.75 68 SER A C 1
ATOM 551 O O . SER A 1 68 ? 8.455 1.132 -13.365 1.00 89.75 68 SER A O 1
ATOM 553 N N . ARG A 1 69 ? 9.392 1.591 -11.374 1.00 87.12 69 ARG A N 1
ATOM 554 C CA . ARG A 1 69 ? 10.730 1.885 -11.894 1.00 87.12 69 ARG A CA 1
ATOM 555 C C . ARG A 1 69 ? 11.400 0.628 -12.437 1.00 87.12 69 ARG A C 1
ATOM 557 O O . ARG A 1 69 ? 11.893 0.649 -13.565 1.00 87.12 69 ARG A O 1
ATOM 564 N N . ASP A 1 70 ? 11.362 -0.463 -11.676 1.00 88.25 70 ASP A N 1
ATOM 565 C CA . ASP A 1 70 ? 11.925 -1.748 -12.103 1.00 88.25 70 ASP A CA 1
ATOM 566 C C . ASP A 1 70 ? 11.132 -2.349 -13.267 1.00 88.25 70 ASP A C 1
ATOM 568 O O . ASP A 1 70 ? 11.691 -3.071 -14.087 1.00 88.25 70 ASP A O 1
ATOM 572 N N . PHE A 1 71 ? 9.840 -2.025 -13.382 1.00 87.38 71 PHE A N 1
ATOM 573 C CA . PHE A 1 71 ? 9.035 -2.409 -14.538 1.00 87.38 71 PHE A CA 1
ATOM 574 C C . PHE A 1 71 ? 9.426 -1.647 -15.813 1.00 87.38 71 PHE A C 1
ATOM 576 O O . PHE A 1 71 ? 9.535 -2.247 -16.883 1.00 87.38 71 PHE A O 1
ATOM 583 N N . GLN A 1 72 ? 9.645 -0.333 -15.711 1.00 83.81 72 GLN A N 1
ATOM 584 C CA . GLN A 1 72 ? 10.002 0.521 -16.849 1.00 83.81 72 GLN A CA 1
ATOM 585 C C . GLN A 1 72 ? 11.437 0.304 -17.343 1.00 83.81 72 GLN A C 1
ATOM 587 O O . GLN A 1 72 ? 11.662 0.214 -18.550 1.00 83.81 72 GLN A O 1
ATOM 592 N N . SER A 1 73 ? 12.395 0.238 -16.411 1.00 73.44 73 SER A N 1
ATOM 593 C CA . SER A 1 73 ? 13.840 0.255 -16.677 1.00 73.44 73 SER A CA 1
ATOM 594 C C . SER A 1 73 ? 14.302 -0.754 -17.748 1.00 73.44 73 SER A C 1
ATOM 596 O O . SER A 1 73 ? 14.932 -0.336 -18.720 1.00 73.44 73 SER A O 1
ATOM 598 N N . PRO A 1 74 ? 13.948 -2.053 -17.677 1.00 72.19 74 PRO A N 1
ATOM 599 C CA . PRO A 1 74 ? 14.398 -3.037 -18.661 1.00 72.19 74 PRO A CA 1
ATOM 600 C C . PRO A 1 74 ? 13.649 -2.974 -20.000 1.00 72.19 74 PRO A C 1
ATOM 602 O O . PRO A 1 74 ? 14.060 -3.628 -20.954 1.00 72.19 74 PRO A O 1
ATOM 605 N N . ARG A 1 75 ? 12.539 -2.231 -20.090 1.00 73.56 75 ARG A N 1
ATOM 606 C CA . ARG A 1 75 ? 11.642 -2.240 -21.258 1.00 73.56 75 ARG A CA 1
ATOM 607 C C . ARG A 1 75 ? 11.821 -1.036 -22.183 1.00 73.56 75 ARG A C 1
ATOM 609 O O . ARG A 1 75 ? 11.183 -0.982 -23.229 1.00 73.56 75 ARG A O 1
ATOM 616 N N . GLY A 1 76 ? 12.686 -0.086 -21.813 1.00 67.69 76 GLY A N 1
ATOM 617 C CA . GLY A 1 76 ? 13.026 1.067 -22.653 1.00 67.69 76 GLY A CA 1
ATOM 618 C C . GLY A 1 76 ? 11.844 1.993 -22.948 1.00 67.69 76 GLY A C 1
ATOM 619 O O . GLY A 1 76 ? 11.870 2.719 -23.938 1.00 67.69 76 GLY A O 1
ATOM 620 N N . TYR A 1 77 ? 10.791 1.957 -22.126 1.00 70.19 77 TYR A N 1
ATOM 621 C CA . TYR A 1 77 ? 9.638 2.826 -22.319 1.00 70.19 77 TYR A CA 1
ATOM 622 C C . TYR A 1 77 ? 10.017 4.285 -22.080 1.00 70.19 77 TYR A C 1
ATOM 624 O O . TYR A 1 77 ? 10.680 4.617 -21.095 1.00 70.19 77 TYR A O 1
ATOM 632 N N . GLU A 1 78 ? 9.525 5.178 -22.936 1.00 66.12 78 GLU A N 1
ATOM 633 C CA . GLU A 1 78 ? 9.580 6.598 -22.624 1.00 66.12 78 GLU A CA 1
ATOM 634 C C . GLU A 1 78 ? 8.766 6.889 -21.348 1.00 66.12 78 GLU A C 1
ATOM 636 O O . GLU A 1 78 ? 7.643 6.391 -21.213 1.00 66.12 78 GLU A O 1
ATOM 641 N N . PRO A 1 79 ? 9.258 7.746 -20.431 1.00 60.25 79 PRO A N 1
ATOM 642 C CA . PRO A 1 79 ? 8.611 8.029 -19.142 1.00 60.25 79 PRO A CA 1
ATOM 643 C C . PRO A 1 79 ? 7.147 8.498 -19.230 1.00 60.25 79 PRO A C 1
ATOM 645 O O . PRO A 1 79 ? 6.428 8.503 -18.227 1.00 60.25 79 PRO A O 1
ATOM 648 N N . ARG A 1 80 ? 6.705 8.923 -20.420 1.00 63.69 80 ARG A N 1
ATOM 649 C CA . ARG A 1 80 ? 5.367 9.449 -20.703 1.00 63.69 80 ARG A CA 1
ATOM 650 C C . ARG A 1 80 ? 4.578 8.644 -21.737 1.00 63.69 80 ARG A C 1
ATOM 652 O O . ARG A 1 80 ? 3.502 9.097 -22.104 1.00 63.69 80 ARG A O 1
ATOM 659 N N . SER A 1 81 ? 5.068 7.497 -22.212 1.00 65.81 81 SER A N 1
ATOM 660 C CA . SER A 1 81 ? 4.276 6.709 -23.157 1.00 65.81 81 SER A CA 1
ATOM 661 C C . SER A 1 81 ? 3.124 6.006 -22.430 1.00 65.81 81 SER A C 1
ATOM 663 O O . SER A 1 81 ? 3.303 5.392 -21.383 1.00 65.81 81 SER A O 1
ATOM 665 N N . ASP A 1 82 ? 1.913 6.119 -22.963 1.00 64.69 82 ASP A N 1
ATOM 666 C CA . ASP A 1 82 ? 0.719 5.490 -22.386 1.00 64.69 82 ASP A CA 1
ATOM 667 C C . ASP A 1 82 ? 0.723 3.942 -22.365 1.00 64.69 82 ASP A C 1
ATOM 669 O O . ASP A 1 82 ? 0.142 3.374 -21.434 1.00 64.69 82 ASP A O 1
ATOM 673 N N . PRO A 1 83 ? 1.376 3.210 -23.300 1.00 79.62 83 PRO A N 1
ATOM 674 C CA . PRO A 1 83 ? 1.248 1.751 -23.364 1.00 79.62 83 PRO A CA 1
ATOM 675 C C . PRO A 1 83 ? 1.737 1.007 -22.116 1.00 79.62 83 PRO A C 1
ATOM 677 O O . PRO A 1 83 ? 1.090 0.058 -21.673 1.00 79.62 83 PRO A O 1
ATOM 680 N N . TRP A 1 84 ? 2.845 1.443 -21.509 1.00 83.94 84 TRP A N 1
ATOM 681 C CA . TRP A 1 84 ? 3.420 0.723 -20.369 1.00 83.94 84 TRP A CA 1
ATOM 682 C C . TRP A 1 84 ? 2.587 0.863 -19.100 1.00 83.94 84 TRP A C 1
ATOM 684 O O . TRP A 1 84 ? 2.617 -0.038 -18.267 1.00 83.94 84 TRP A O 1
ATOM 694 N N . ARG A 1 85 ? 1.831 1.962 -18.951 1.00 85.44 85 ARG A N 1
ATOM 695 C CA . ARG A 1 85 ? 0.954 2.176 -17.791 1.00 85.44 85 ARG A CA 1
ATOM 696 C C . ARG A 1 85 ? -0.147 1.129 -17.755 1.00 85.44 85 ARG A C 1
ATOM 698 O O . ARG A 1 85 ? -0.336 0.490 -16.733 1.00 85.44 85 ARG A O 1
ATOM 705 N N . LEU A 1 86 ? -0.782 0.871 -18.899 1.00 88.81 86 LEU A N 1
ATOM 706 C CA . LEU A 1 86 ? -1.810 -0.164 -19.013 1.00 88.81 86 LEU A CA 1
ATOM 707 C C . LEU A 1 86 ? -1.253 -1.566 -18.745 1.00 88.81 86 LEU A C 1
ATOM 709 O O . LEU A 1 86 ? -1.925 -2.394 -18.133 1.00 88.81 86 LEU A O 1
ATOM 713 N N . GLU A 1 87 ? -0.037 -1.861 -19.204 1.00 90.44 87 GLU A N 1
ATOM 714 C CA . GLU A 1 87 ? 0.614 -3.137 -18.899 1.00 90.44 87 GLU A CA 1
ATOM 715 C C . GLU A 1 87 ? 0.962 -3.266 -17.414 1.00 90.44 87 GLU A C 1
ATOM 717 O O . GLU A 1 87 ? 0.730 -4.319 -16.819 1.00 90.44 87 GLU A O 1
ATOM 722 N N . TYR A 1 88 ? 1.475 -2.194 -16.814 1.00 92.12 88 TYR A N 1
ATOM 723 C CA . TYR A 1 88 ? 1.787 -2.137 -15.395 1.00 92.12 88 TYR A CA 1
ATOM 724 C C . TYR A 1 88 ? 0.524 -2.317 -14.548 1.00 92.12 88 TYR A C 1
ATOM 726 O O . TYR A 1 88 ? 0.500 -3.179 -13.673 1.00 92.12 88 TYR A O 1
ATOM 734 N N . ASP A 1 89 ? -0.555 -1.602 -14.865 1.00 91.31 89 ASP A N 1
ATOM 735 C CA . ASP A 1 89 ? -1.837 -1.719 -14.171 1.00 91.31 89 ASP A CA 1
ATOM 736 C C . ASP A 1 89 ? -2.387 -3.147 -14.262 1.00 91.31 89 ASP A C 1
ATOM 738 O O . ASP A 1 89 ? -2.847 -3.699 -13.264 1.00 91.31 89 ASP A O 1
ATOM 742 N N . ARG A 1 90 ? -2.271 -3.815 -15.421 1.00 93.12 90 ARG A N 1
ATOM 743 C CA . ARG A 1 90 ? -2.642 -5.238 -15.548 1.00 93.12 90 ARG A CA 1
ATOM 744 C C . ARG A 1 90 ? -1.815 -6.129 -14.624 1.00 93.12 90 ARG A C 1
ATOM 746 O O . ARG A 1 90 ? -2.364 -7.045 -14.017 1.00 93.12 90 ARG A O 1
ATOM 753 N N . GLU A 1 91 ? -0.513 -5.892 -14.518 1.00 94.50 91 GLU A N 1
ATOM 754 C CA . GLU A 1 91 ? 0.369 -6.644 -13.622 1.00 94.50 91 GLU A CA 1
ATOM 755 C C . GLU A 1 91 ? 0.058 -6.396 -12.141 1.00 94.50 91 GLU A C 1
ATOM 757 O O . GLU A 1 91 ? 0.106 -7.333 -11.336 1.00 94.50 91 GLU A O 1
ATOM 762 N N . VAL A 1 92 ? -0.315 -5.167 -11.782 1.00 94.88 92 VAL A N 1
ATOM 763 C CA . VAL A 1 92 ? -0.803 -4.823 -10.443 1.00 94.88 92 VAL A CA 1
ATOM 764 C C . VAL A 1 92 ? -2.116 -5.549 -10.160 1.00 94.88 92 VAL A C 1
ATOM 766 O O . VAL A 1 92 ? -2.209 -6.275 -9.173 1.00 94.88 92 VAL A O 1
ATOM 769 N N . MET A 1 93 ? -3.097 -5.467 -11.060 1.00 93.56 93 MET A N 1
ATOM 770 C CA . MET A 1 93 ? -4.395 -6.125 -10.881 1.00 93.56 93 MET A CA 1
ATOM 771 C C . MET A 1 93 ? -4.282 -7.650 -10.781 1.00 93.56 93 MET A C 1
ATOM 773 O O . MET A 1 93 ? -4.989 -8.256 -9.982 1.00 93.56 93 MET A O 1
ATOM 777 N N . LYS A 1 94 ? -3.355 -8.285 -11.512 1.00 94.94 94 LYS A N 1
ATOM 778 C CA . LYS A 1 94 ? -3.068 -9.725 -11.357 1.00 94.94 94 LYS A CA 1
ATOM 779 C C . LYS A 1 94 ? -2.590 -10.077 -9.948 1.00 94.94 94 LYS A C 1
ATOM 781 O O . LYS A 1 94 ? -2.997 -11.099 -9.408 1.00 94.94 94 LYS A O 1
ATOM 786 N N . ARG A 1 95 ? -1.741 -9.239 -9.344 1.00 94.69 95 ARG A N 1
ATOM 787 C CA . ARG A 1 95 ? -1.249 -9.432 -7.965 1.00 94.69 95 ARG A CA 1
ATOM 788 C C . ARG A 1 95 ? -2.349 -9.202 -6.932 1.00 94.69 95 ARG A C 1
ATOM 790 O O . ARG A 1 95 ? -2.351 -9.849 -5.891 1.00 94.69 95 ARG A O 1
ATOM 797 N N . LEU A 1 96 ? -3.288 -8.311 -7.242 1.00 94.94 96 LEU A N 1
ATOM 798 C CA . LEU A 1 96 ? -4.426 -7.978 -6.388 1.00 94.94 96 LEU A CA 1
ATOM 799 C C . LEU A 1 96 ? -5.649 -8.882 -6.608 1.00 94.94 96 LEU A C 1
ATOM 801 O O . LEU A 1 96 ? -6.640 -8.719 -5.908 1.00 94.94 96 LEU A O 1
ATOM 805 N N . ALA A 1 97 ? -5.595 -9.848 -7.531 1.00 91.44 97 ALA A N 1
ATOM 806 C CA . ALA A 1 97 ? -6.754 -10.649 -7.937 1.00 91.44 97 ALA A CA 1
ATOM 807 C C . ALA A 1 97 ? -7.407 -11.457 -6.796 1.00 91.44 97 ALA A C 1
ATOM 809 O O . ALA A 1 97 ? -8.578 -11.810 -6.897 1.00 91.44 97 ALA A O 1
ATOM 810 N N . GLY A 1 98 ? -6.667 -11.742 -5.718 1.00 92.12 98 GLY A N 1
ATOM 811 C CA . GLY A 1 98 ? -7.190 -12.408 -4.518 1.00 92.12 98 GLY A CA 1
ATOM 812 C C . GLY A 1 98 ? -7.898 -11.480 -3.523 1.00 92.12 98 GLY A C 1
ATOM 813 O O . GLY A 1 98 ? -8.440 -11.959 -2.530 1.00 92.12 98 GLY A O 1
ATOM 814 N N . PHE A 1 99 ? -7.888 -10.167 -3.761 1.00 94.06 99 PHE A N 1
ATOM 815 C CA . PHE A 1 99 ? -8.506 -9.172 -2.893 1.00 94.06 99 PHE A CA 1
ATOM 816 C C . PHE A 1 99 ? -9.766 -8.600 -3.540 1.00 94.06 99 PHE A C 1
ATOM 818 O O . PHE A 1 99 ? -9.795 -8.273 -4.725 1.00 94.06 99 PHE A O 1
ATOM 825 N N . HIS A 1 100 ? -10.805 -8.423 -2.727 1.00 94.00 100 HIS A N 1
ATOM 826 C CA . HIS A 1 100 ? -12.089 -7.867 -3.154 1.00 94.00 100 HIS A CA 1
ATOM 827 C C . HIS A 1 100 ? -12.468 -6.683 -2.254 1.00 94.00 100 HIS A C 1
ATOM 829 O O . HIS A 1 100 ? -13.279 -6.847 -1.337 1.00 94.00 100 HIS A O 1
ATOM 835 N N . PRO A 1 101 ? -11.823 -5.515 -2.437 1.00 95.44 101 PRO A N 1
ATOM 836 C CA . PRO A 1 101 ? -12.200 -4.302 -1.727 1.00 95.44 101 PRO A CA 1
ATOM 837 C C . PRO A 1 101 ? -13.512 -3.731 -2.281 1.00 95.44 101 PRO A C 1
ATOM 839 O O . PRO A 1 101 ? -13.791 -3.833 -3.474 1.00 95.44 1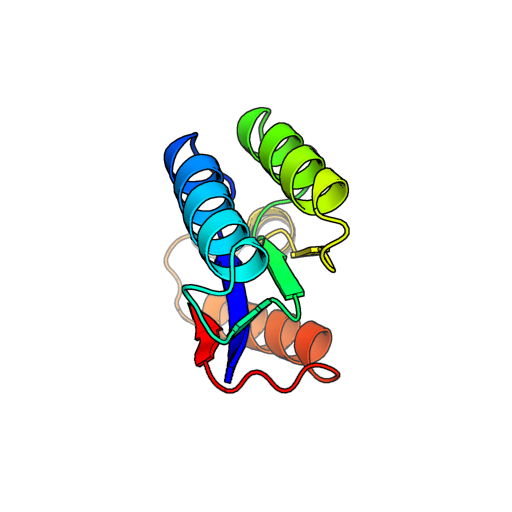01 PRO A O 1
ATOM 842 N N . ASP A 1 102 ? -14.283 -3.080 -1.413 1.00 96.00 102 ASP A N 1
ATOM 843 C CA . ASP A 1 102 ? -15.447 -2.278 -1.804 1.00 96.00 102 ASP A CA 1
ATOM 844 C C . ASP A 1 102 ? -15.002 -0.933 -2.415 1.00 96.00 102 ASP A C 1
ATOM 846 O O . ASP A 1 102 ? -15.701 -0.362 -3.250 1.00 96.00 102 ASP A O 1
ATOM 850 N N . LEU A 1 103 ? -13.836 -0.422 -1.991 1.00 94.50 103 LEU A N 1
ATOM 851 C CA . LEU A 1 103 ? -13.262 0.851 -2.429 1.00 94.50 103 LEU A CA 1
ATOM 852 C C . LEU A 1 103 ? -11.730 0.780 -2.490 1.00 94.50 103 LEU A C 1
ATOM 854 O O . LEU A 1 103 ? -11.097 0.293 -1.554 1.00 94.50 103 LEU A O 1
ATOM 858 N N . CYS A 1 104 ? -11.140 1.330 -3.553 1.00 92.50 104 CYS A N 1
ATOM 859 C CA . CYS A 1 104 ? -9.704 1.595 -3.638 1.00 92.50 104 CYS A CA 1
ATOM 860 C C . CYS A 1 104 ? -9.442 3.098 -3.484 1.00 92.50 104 CYS A C 1
ATOM 862 O O . CYS A 1 104 ? -10.087 3.890 -4.174 1.00 92.50 104 CYS A O 1
ATOM 864 N N . VAL A 1 105 ? -8.514 3.472 -2.602 1.00 90.56 105 VAL A N 1
ATOM 865 C CA . VAL A 1 105 ? -8.099 4.866 -2.331 1.00 90.56 105 VAL A CA 1
ATOM 866 C C . VAL A 1 105 ? -6.607 5.037 -2.489 1.00 90.56 105 VAL A C 1
ATOM 868 O O . VAL A 1 105 ? -5.893 4.075 -2.140 1.00 90.56 105 VAL A O 1
#

Secondary structure (DSSP, 8-state):
-EEEEEE---SHHHHHHHHHHHHHHHTTSS--EEEEEEESS-TTS-HHHHHHHHHHHHTT--EEE--HHHHHGGGT--TT-HHHHHHHHHHHHHHHTT---SEE-

Radius of gyration: 14.57 Å; Cα contacts (8 Å, |Δi|>4): 138; chains: 1; bounding box: 32×25×41 Å

pLDDT: mean 90.7, std 8.36, range [60.25, 97.44]

Foldseek 3Di:
DEEAEEDQLPDVVRLVVVVVVLVCVVVVVDVYDYQAYEHQADCPPDPSNVVSVVSCVVSVHHYDYHHPCVQCVVVVDDPPDPPSVVVVVVVVCVVCVVPDGPYYD